Protein AF-A0A183LP21-F1 (afdb_monomer)

Mean predicted aligned error: 9.97 Å

Structure (mmCIF, N/CA/C/O backbone):
data_AF-A0A183LP21-F1
#
_entry.id   AF-A0A183LP21-F1
#
loop_
_atom_site.group_PDB
_atom_site.id
_atom_site.type_symbol
_atom_site.label_atom_id
_atom_site.label_alt_id
_atom_site.label_comp_id
_atom_site.label_asym_id
_atom_site.label_entity_id
_atom_site.label_seq_id
_atom_site.pdbx_PDB_ins_code
_atom_site.Cartn_x
_atom_site.Cartn_y
_atom_site.Cartn_z
_atom_site.occupancy
_atom_site.B_iso_or_equiv
_atom_site.auth_seq_id
_atom_site.auth_comp_id
_atom_site.auth_asym_id
_atom_site.auth_atom_id
_atom_site.pdbx_PDB_model_num
ATOM 1 N N . MET A 1 1 ? -8.302 6.637 32.335 1.00 36.12 1 MET A N 1
ATOM 2 C CA . MET A 1 1 ? -8.881 6.928 31.006 1.00 36.12 1 MET A CA 1
ATOM 3 C C . MET A 1 1 ? -7.995 6.277 29.962 1.00 36.12 1 MET A C 1
ATOM 5 O O . MET A 1 1 ? -6.857 6.691 29.790 1.00 36.12 1 MET A O 1
ATOM 9 N N . THR A 1 2 ? -8.442 5.175 29.370 1.00 46.34 2 THR A N 1
ATOM 10 C CA . THR A 1 2 ? -7.659 4.407 28.398 1.00 46.34 2 THR A CA 1
ATOM 11 C C . THR A 1 2 ? -7.587 5.167 27.077 1.00 46.34 2 THR A C 1
ATOM 13 O O . THR A 1 2 ? -8.526 5.136 26.290 1.00 46.34 2 THR A O 1
ATOM 16 N N . ASN A 1 3 ? -6.451 5.831 26.836 1.00 58.25 3 ASN A N 1
ATOM 17 C CA . ASN A 1 3 ? -6.027 6.382 25.542 1.00 58.25 3 ASN A CA 1
ATOM 18 C C . ASN A 1 3 ? -5.731 5.253 24.535 1.00 58.25 3 ASN A C 1
ATOM 20 O O . ASN A 1 3 ? -4.642 5.181 23.967 1.00 58.25 3 ASN A O 1
ATOM 24 N N . GLN A 1 4 ? -6.660 4.314 24.357 1.00 60.62 4 GLN A N 1
ATOM 25 C CA . GLN A 1 4 ? -6.556 3.323 23.298 1.00 60.62 4 GLN A CA 1
ATOM 26 C C . GLN A 1 4 ? -6.864 4.052 21.998 1.00 60.62 4 GLN A C 1
ATOM 28 O O . GLN A 1 4 ? -8.026 4.262 21.654 1.00 60.62 4 GLN A O 1
ATOM 33 N N . LEU A 1 5 ? -5.812 4.484 21.296 1.00 61.69 5 LEU A N 1
ATOM 34 C CA . LEU A 1 5 ? -5.933 4.796 19.879 1.00 61.69 5 LEU A CA 1
ATOM 35 C C . LEU A 1 5 ? -6.665 3.609 19.245 1.00 61.69 5 LEU A C 1
ATOM 37 O O . LEU A 1 5 ? -6.237 2.469 19.465 1.00 61.69 5 LEU A O 1
ATOM 41 N N . PRO A 1 6 ? -7.782 3.835 18.535 1.00 79.25 6 PRO A N 1
ATOM 42 C CA . PRO A 1 6 ? -8.516 2.740 17.925 1.00 79.25 6 PRO A CA 1
ATOM 43 C C . PRO A 1 6 ? -7.511 1.953 17.087 1.00 79.25 6 PRO A C 1
ATOM 45 O O . PRO A 1 6 ? -6.755 2.551 16.322 1.00 79.25 6 PRO A O 1
ATOM 48 N N . ALA A 1 7 ? -7.427 0.636 17.285 1.00 77.06 7 ALA A N 1
ATOM 49 C CA . ALA A 1 7 ? -6.361 -0.193 16.714 1.00 77.06 7 ALA A CA 1
ATOM 50 C C . ALA A 1 7 ? -6.183 0.030 15.196 1.00 77.06 7 ALA A C 1
ATOM 52 O O . ALA A 1 7 ? -5.071 -0.026 14.672 1.00 77.06 7 ALA A O 1
ATOM 53 N N . GLU A 1 8 ? -7.266 0.382 14.502 1.00 76.25 8 GLU A N 1
ATOM 54 C CA . GLU A 1 8 ? -7.284 0.803 13.101 1.00 76.25 8 GLU A CA 1
ATOM 55 C C . GLU A 1 8 ? -6.390 2.019 12.797 1.00 76.25 8 GLU A C 1
ATOM 57 O O . GLU A 1 8 ? -5.697 2.033 11.781 1.00 76.25 8 GLU A O 1
ATOM 62 N N . GLU A 1 9 ? -6.347 3.035 13.663 1.00 79.69 9 GLU A N 1
ATOM 63 C CA . GLU A 1 9 ? -5.487 4.207 13.484 1.00 79.69 9 GLU A CA 1
ATOM 64 C C . GLU A 1 9 ? -4.006 3.887 13.667 1.00 79.69 9 GLU A C 1
ATOM 66 O O . GLU A 1 9 ? -3.181 4.396 12.905 1.00 79.69 9 GLU A O 1
ATOM 71 N N . GLU A 1 10 ? -3.652 3.028 14.625 1.00 83.69 10 GLU A N 1
ATOM 72 C CA . GLU A 1 10 ? -2.270 2.562 14.761 1.00 83.69 10 GLU A CA 1
ATOM 73 C C . GLU A 1 10 ? -1.838 1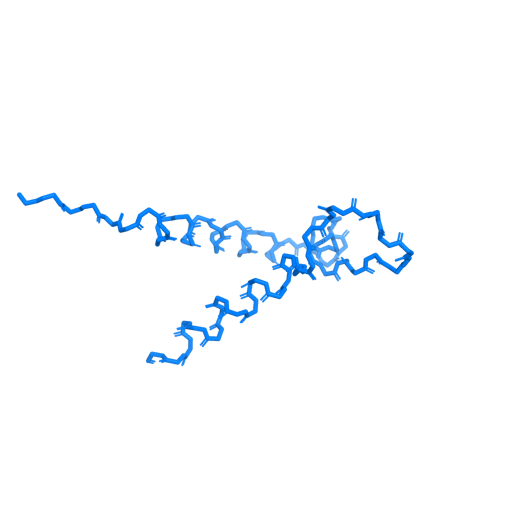.721 13.560 1.00 83.69 10 GLU A C 1
ATOM 75 O O . GLU A 1 10 ? -0.759 1.944 13.003 1.00 83.69 10 GLU A O 1
ATOM 80 N N . ILE A 1 11 ? -2.688 0.786 13.127 1.00 83.94 11 ILE A N 1
ATOM 81 C CA . ILE A 1 11 ? -2.442 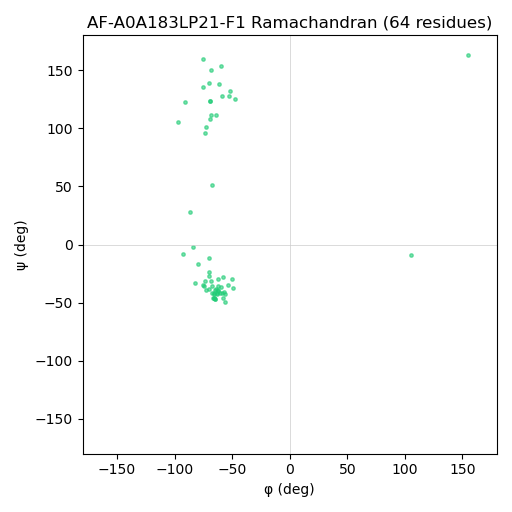-0.048 11.946 1.00 83.94 11 ILE A CA 1
ATOM 82 C C . ILE A 1 11 ? -2.273 0.838 10.707 1.00 83.94 11 ILE A C 1
ATOM 84 O O . ILE A 1 11 ? -1.341 0.633 9.925 1.00 83.94 11 ILE A O 1
ATOM 88 N N . ARG A 1 12 ? -3.102 1.878 10.558 1.00 81.38 12 ARG A N 1
ATOM 89 C CA . ARG A 1 12 ? -3.020 2.846 9.459 1.00 81.38 12 ARG A CA 1
ATOM 90 C C . ARG A 1 12 ? -1.728 3.662 9.503 1.00 81.38 12 ARG A C 1
ATOM 92 O O . ARG A 1 12 ? -1.050 3.762 8.484 1.00 81.38 12 ARG A O 1
ATOM 99 N N . LYS A 1 13 ? -1.330 4.196 10.665 1.00 83.94 13 LYS A N 1
ATOM 100 C CA . LYS A 1 13 ? -0.053 4.926 10.822 1.00 83.94 13 LYS A CA 1
ATOM 101 C C . LYS A 1 13 ? 1.152 4.042 10.490 1.00 83.94 13 LYS A C 1
ATOM 103 O O . LYS A 1 13 ? 2.068 4.486 9.800 1.00 83.94 13 LYS A O 1
ATOM 108 N N . ARG A 1 14 ? 1.144 2.781 10.933 1.00 87.38 14 ARG A N 1
ATOM 109 C CA . ARG A 1 14 ? 2.202 1.804 10.618 1.00 87.38 14 ARG A CA 1
ATOM 110 C C . ARG A 1 14 ? 2.238 1.468 9.124 1.00 87.38 14 ARG A C 1
ATOM 112 O O . ARG A 1 14 ? 3.324 1.463 8.547 1.00 87.38 14 ARG A O 1
ATOM 119 N N . ARG A 1 15 ? 1.075 1.266 8.484 1.00 83.88 15 ARG A N 1
ATOM 120 C CA . ARG A 1 15 ? 0.957 1.097 7.021 1.00 83.88 15 ARG A CA 1
ATOM 121 C C . ARG A 1 15 ? 1.558 2.293 6.277 1.00 83.88 15 ARG A C 1
ATOM 123 O O . ARG A 1 15 ? 2.403 2.088 5.413 1.00 83.88 15 ARG A O 1
ATOM 130 N N . TRP A 1 16 ? 1.207 3.524 6.651 1.00 84.31 16 TRP A N 1
ATOM 131 C CA . TRP A 1 16 ? 1.741 4.731 6.006 1.00 84.31 16 TRP A CA 1
ATOM 132 C C . TRP A 1 16 ? 3.249 4.891 6.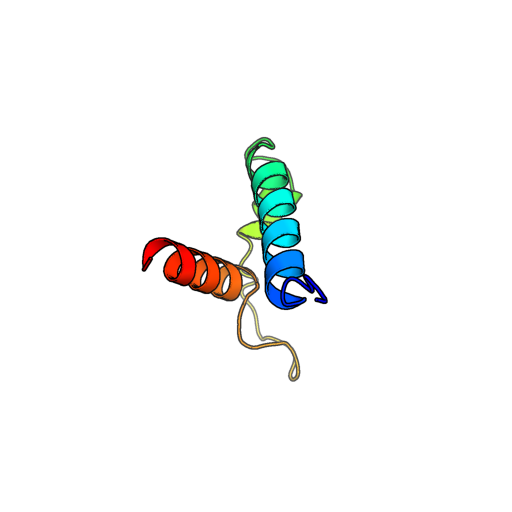170 1.00 84.31 16 TRP A C 1
ATOM 134 O O . TRP A 1 16 ? 3.933 5.185 5.196 1.00 84.31 16 TRP A O 1
ATOM 144 N N . LYS A 1 17 ? 3.791 4.622 7.362 1.00 87.25 17 LYS A N 1
ATOM 145 C CA . LYS A 1 17 ? 5.243 4.654 7.597 1.00 87.25 17 LYS A CA 1
ATOM 146 C C . LYS A 1 17 ? 5.995 3.655 6.708 1.00 87.25 17 LYS A C 1
ATOM 148 O O . LYS A 1 17 ? 7.094 3.944 6.241 1.00 87.25 17 LYS A O 1
ATOM 153 N N . TRP A 1 18 ? 5.406 2.486 6.459 1.00 86.31 18 TRP A N 1
ATOM 154 C CA . TRP A 1 18 ? 5.983 1.482 5.565 1.00 86.31 18 TRP A CA 1
ATOM 155 C C . TRP A 1 18 ? 5.895 1.886 4.084 1.00 86.31 18 TRP A C 1
ATOM 157 O O . TRP A 1 18 ? 6.855 1.685 3.336 1.00 86.31 18 TRP A O 1
ATOM 167 N N . ILE A 1 19 ? 4.781 2.500 3.672 1.00 83.88 19 ILE A N 1
ATOM 168 C CA . ILE A 1 19 ? 4.581 3.025 2.311 1.00 83.88 19 ILE A CA 1
ATOM 169 C C . ILE A 1 19 ? 5.562 4.167 2.021 1.00 83.88 19 ILE A C 1
ATOM 171 O O . ILE A 1 19 ? 6.238 4.145 0.999 1.00 83.88 19 ILE A O 1
ATOM 175 N N . ASP A 1 20 ? 5.714 5.120 2.938 1.00 86.81 20 ASP A N 1
ATOM 176 C CA . ASP A 1 20 ? 6.683 6.214 2.803 1.00 86.81 20 ASP A CA 1
ATOM 177 C C . ASP A 1 20 ? 8.116 5.676 2.637 1.00 86.81 20 ASP A C 1
ATOM 179 O O . ASP A 1 20 ? 8.838 6.040 1.705 1.00 86.81 20 ASP A O 1
ATOM 183 N N . HIS A 1 21 ? 8.498 4.696 3.463 1.00 86.50 21 HIS A N 1
ATOM 184 C CA . HIS A 1 21 ? 9.814 4.065 3.372 1.00 86.50 21 HIS A CA 1
ATOM 185 C C . HIS A 1 21 ? 10.047 3.337 2.038 1.00 86.50 21 HIS A C 1
ATOM 187 O O . HIS A 1 21 ? 11.150 3.386 1.490 1.00 86.50 21 HIS A O 1
ATOM 193 N N . THR A 1 22 ? 9.027 2.658 1.506 1.00 84.44 22 THR A N 1
ATOM 194 C CA . THR A 1 22 ? 9.116 1.953 0.216 1.00 84.44 22 THR A CA 1
ATOM 195 C C . THR A 1 22 ? 9.104 2.914 -0.971 1.00 84.44 22 THR A C 1
ATOM 197 O O . THR A 1 22 ? 9.840 2.690 -1.931 1.00 84.44 22 THR A O 1
ATOM 200 N N . LEU A 1 23 ? 8.359 4.018 -0.901 1.00 81.81 23 LEU A N 1
ATOM 201 C CA . LEU A 1 23 ? 8.355 5.062 -1.930 1.00 81.81 23 LEU A CA 1
ATOM 202 C C . LEU A 1 23 ? 9.677 5.835 -1.991 1.00 81.81 23 LEU A C 1
ATOM 204 O O . LEU A 1 23 ? 10.101 6.226 -3.079 1.00 81.81 23 LEU A O 1
ATOM 208 N N . ARG A 1 24 ? 10.371 5.985 -0.857 1.00 86.75 24 ARG A N 1
ATOM 209 C CA . ARG A 1 24 ? 11.704 6.607 -0.781 1.00 86.75 24 ARG A CA 1
ATOM 210 C C . ARG A 1 24 ? 12.817 5.759 -1.419 1.00 86.75 24 ARG A C 1
ATOM 212 O O . ARG A 1 24 ? 13.920 6.261 -1.625 1.00 86.75 24 ARG A O 1
ATOM 219 N N . LYS A 1 25 ? 12.558 4.485 -1.748 1.00 85.25 25 LYS A N 1
ATOM 220 C CA . LYS A 1 25 ? 13.475 3.635 -2.531 1.00 85.25 25 LYS A CA 1
ATOM 221 C C . LYS A 1 25 ? 13.453 4.025 -4.016 1.00 85.25 25 LYS A C 1
ATOM 223 O O . LYS A 1 25 ? 12.505 4.642 -4.502 1.00 85.25 25 LYS A O 1
ATOM 228 N N . SER A 1 26 ? 14.504 3.642 -4.745 1.00 84.69 26 SER A N 1
ATOM 229 C CA . SER A 1 26 ? 14.624 3.894 -6.186 1.00 84.69 26 SER A CA 1
ATOM 230 C C . SER A 1 26 ? 13.476 3.258 -6.982 1.00 84.69 26 SER A C 1
ATOM 232 O O . SER A 1 26 ? 12.893 2.253 -6.572 1.00 84.69 26 SER A O 1
ATOM 234 N N . SER A 1 27 ? 13.155 3.831 -8.145 1.00 74.94 27 SER A N 1
ATOM 235 C CA . SER A 1 27 ? 12.086 3.357 -9.045 1.00 74.94 27 SER A CA 1
ATOM 236 C C . SER A 1 27 ? 12.262 1.907 -9.506 1.00 74.94 27 SER A C 1
ATOM 238 O O . SER A 1 27 ? 11.277 1.217 -9.754 1.00 74.94 27 SER A O 1
ATOM 240 N N . ASN A 1 28 ? 13.507 1.433 -9.569 1.00 81.56 28 ASN A N 1
ATOM 241 C CA . ASN A 1 28 ? 13.849 0.063 -9.955 1.00 81.56 28 ASN A CA 1
ATOM 242 C C . ASN A 1 28 ? 13.754 -0.929 -8.786 1.00 81.56 28 ASN A C 1
ATOM 244 O O . ASN A 1 28 ? 13.995 -2.120 -8.961 1.00 81.56 28 ASN A O 1
ATOM 248 N N . CYS A 1 29 ? 13.431 -0.462 -7.576 1.00 85.38 29 CYS A N 1
ATOM 249 C CA . CYS A 1 29 ? 13.298 -1.335 -6.425 1.00 85.38 29 CYS A CA 1
ATOM 250 C C . CYS A 1 29 ? 12.058 -2.225 -6.587 1.00 85.38 29 CYS A C 1
ATOM 252 O O . CYS A 1 29 ? 10.935 -1.732 -6.713 1.00 85.38 29 CYS A O 1
ATOM 254 N N . ILE A 1 30 ? 12.266 -3.542 -6.534 1.00 80.19 30 ILE A N 1
ATOM 255 C CA . ILE A 1 30 ? 11.225 -4.567 -6.709 1.00 80.19 30 ILE A CA 1
ATOM 256 C C . ILE A 1 30 ? 10.045 -4.332 -5.757 1.00 80.19 30 ILE A C 1
ATOM 258 O O . ILE A 1 30 ? 8.897 -4.529 -6.137 1.00 80.19 30 ILE A O 1
ATOM 262 N N . THR A 1 31 ? 10.294 -3.846 -4.538 1.00 80.44 31 THR A N 1
ATOM 263 C CA . THR A 1 31 ? 9.236 -3.541 -3.560 1.00 80.44 31 THR A CA 1
ATOM 264 C C . THR A 1 31 ? 8.353 -2.368 -3.985 1.00 80.44 31 THR A C 1
ATOM 266 O O . THR A 1 31 ? 7.145 -2.402 -3.762 1.00 80.44 31 THR A O 1
ATOM 269 N N . ARG A 1 32 ? 8.926 -1.356 -4.644 1.00 82.06 32 ARG A N 1
ATOM 270 C CA . ARG A 1 32 ? 8.193 -0.203 -5.180 1.00 82.06 32 ARG A CA 1
ATOM 271 C C . ARG A 1 32 ? 7.428 -0.572 -6.453 1.00 82.06 32 ARG A C 1
ATOM 273 O O . ARG A 1 32 ? 6.310 -0.111 -6.640 1.00 82.06 32 ARG A O 1
ATOM 280 N N . GLN A 1 33 ? 7.976 -1.461 -7.282 1.00 81.62 33 GLN A N 1
ATOM 281 C CA . GLN A 1 33 ? 7.252 -2.030 -8.425 1.00 81.62 33 GLN A CA 1
ATOM 282 C C . GLN A 1 33 ? 6.104 -2.943 -7.981 1.00 81.62 33 GLN A C 1
ATOM 284 O O . GLN A 1 33 ? 5.005 -2.844 -8.516 1.00 81.62 33 GLN A O 1
ATOM 289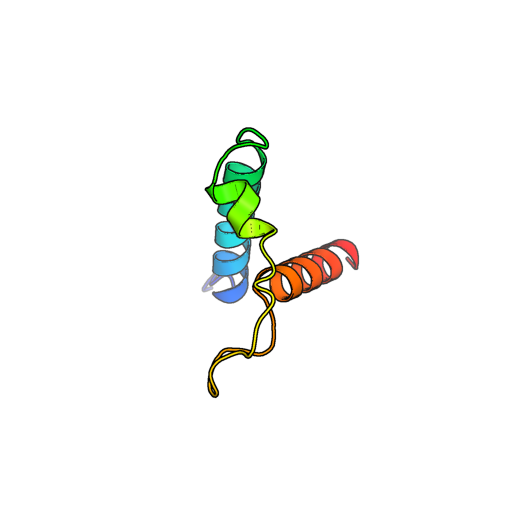 N N . ALA A 1 34 ? 6.322 -3.777 -6.960 1.00 80.81 34 ALA A N 1
ATOM 290 C CA . ALA A 1 34 ? 5.302 -4.652 -6.388 1.00 80.81 34 ALA A CA 1
ATOM 291 C C . ALA A 1 34 ? 4.126 -3.872 -5.778 1.00 80.81 34 ALA A C 1
ATOM 293 O O . ALA A 1 34 ? 2.999 -4.363 -5.795 1.00 80.81 34 ALA A O 1
ATOM 294 N N . LEU A 1 35 ? 4.372 -2.654 -5.280 1.00 78.31 35 LEU A N 1
ATOM 295 C CA . LEU A 1 35 ? 3.326 -1.752 -4.792 1.00 78.31 35 LEU A CA 1
ATOM 296 C C . LEU A 1 35 ? 2.363 -1.318 -5.913 1.00 78.31 35 LEU A C 1
ATOM 298 O O . LEU A 1 35 ? 1.156 -1.234 -5.690 1.00 78.31 35 LEU A O 1
ATOM 302 N N . THR A 1 36 ? 2.891 -1.087 -7.116 1.00 73.19 36 THR A N 1
ATOM 303 C CA . THR A 1 36 ? 2.128 -0.658 -8.303 1.00 73.19 36 THR A CA 1
ATOM 304 C C . THR A 1 36 ? 1.662 -1.842 -9.161 1.00 73.19 36 THR A C 1
ATOM 306 O O . THR A 1 36 ? 0.878 -1.672 -10.094 1.00 73.19 36 THR A O 1
ATOM 309 N N . TRP A 1 37 ? 2.121 -3.060 -8.862 1.00 78.69 37 TRP A N 1
ATOM 310 C CA . TRP A 1 37 ? 1.880 -4.228 -9.702 1.00 78.69 37 TRP A CA 1
ATOM 311 C C . TRP A 1 37 ? 0.407 -4.651 -9.691 1.00 78.69 37 TRP A C 1
ATOM 313 O O . TRP A 1 37 ? -0.111 -5.181 -8.703 1.00 78.69 37 TRP A O 1
ATOM 323 N N . ASN A 1 38 ? -0.265 -4.483 -10.832 1.00 70.12 38 ASN A N 1
ATOM 324 C CA . ASN A 1 38 ? -1.572 -5.075 -11.086 1.00 70.1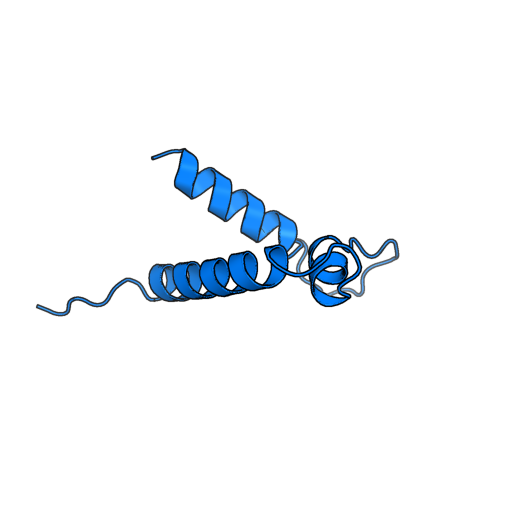2 38 ASN A CA 1
ATOM 325 C C . ASN A 1 38 ? -1.380 -6.381 -11.875 1.00 70.12 38 ASN A C 1
ATOM 327 O O . ASN A 1 38 ? -1.095 -6.319 -13.067 1.00 70.12 38 ASN A O 1
ATOM 331 N N . PRO A 1 39 ? -1.526 -7.568 -11.256 1.00 67.81 39 PRO A N 1
ATOM 332 C CA . PRO A 1 39 ? -1.379 -8.818 -11.986 1.00 67.81 39 PRO A CA 1
ATOM 333 C C . PRO A 1 39 ? -2.555 -8.983 -12.956 1.00 67.81 39 PRO A C 1
ATOM 335 O O . PRO A 1 39 ? -3.685 -9.244 -12.526 1.00 67.81 39 PRO A O 1
ATOM 338 N N . GLU A 1 40 ? -2.286 -8.827 -14.250 1.00 67.50 40 GLU A N 1
ATOM 339 C CA . GLU A 1 40 ? -3.208 -9.202 -15.320 1.00 67.50 40 GLU A CA 1
ATOM 340 C C . GLU A 1 40 ? -3.322 -10.729 -15.382 1.00 67.50 40 GLU A C 1
ATOM 342 O O . GLU A 1 40 ? -2.330 -11.450 -15.459 1.00 67.50 40 GLU A O 1
ATOM 347 N N . GLY A 1 41 ? -4.550 -11.241 -15.267 1.00 73.38 41 GLY A N 1
ATOM 348 C CA . GLY A 1 41 ? -4.828 -12.675 -15.302 1.00 73.38 41 GLY A CA 1
ATOM 349 C C . GLY A 1 41 ? -6.111 -13.072 -14.571 1.00 73.38 41 GLY A C 1
ATOM 350 O O . GLY A 1 41 ? -6.657 -12.325 -13.751 1.00 73.38 41 GLY A O 1
ATOM 351 N N . LYS A 1 42 ? -6.606 -14.285 -14.854 1.00 71.88 42 LYS A N 1
ATOM 352 C CA . LYS A 1 42 ? -7.756 -14.863 -14.142 1.00 71.88 42 LYS A CA 1
ATOM 353 C C . LYS A 1 42 ? -7.384 -15.074 -12.670 1.00 71.88 42 LYS A C 1
ATOM 355 O O . LYS A 1 42 ? -6.538 -15.900 -12.332 1.00 71.88 42 LYS A O 1
ATOM 360 N N . ARG A 1 43 ? -8.005 -14.302 -11.776 1.00 71.56 43 ARG A N 1
ATOM 361 C CA . ARG A 1 43 ? -7.784 -14.397 -10.324 1.00 71.56 43 ARG A CA 1
ATOM 362 C C . ARG A 1 43 ? -8.380 -15.699 -9.777 1.00 71.56 43 ARG A C 1
ATOM 364 O O . ARG A 1 43 ? -9.491 -16.070 -10.145 1.00 71.56 43 ARG A O 1
ATOM 371 N N . LYS A 1 44 ? -7.670 -16.368 -8.857 1.00 77.75 44 LYS A N 1
ATOM 372 C CA . LYS A 1 44 ? -8.213 -17.523 -8.120 1.00 77.75 44 LYS A CA 1
ATOM 373 C C . LYS A 1 44 ? -9.437 -17.100 -7.295 1.00 77.75 44 LYS A C 1
ATOM 375 O O . LYS A 1 44 ? -9.432 -16.036 -6.669 1.00 77.75 44 LYS A O 1
ATOM 380 N N . ARG A 1 45 ? -10.476 -17.943 -7.289 1.00 79.12 45 ARG A N 1
ATOM 381 C CA . ARG A 1 45 ? -11.694 -17.763 -6.481 1.00 79.12 45 ARG A CA 1
ATOM 382 C C . ARG A 1 45 ? -11.288 -17.714 -4.996 1.00 79.12 45 ARG A C 1
ATOM 384 O O . ARG A 1 45 ? -10.541 -18.578 -4.555 1.00 79.12 45 ARG A O 1
ATOM 391 N N . GLY A 1 46 ? -11.710 -16.680 -4.263 1.00 77.75 46 GLY A N 1
ATOM 392 C CA . GLY A 1 46 ? -11.354 -16.466 -2.847 1.00 77.75 46 GLY A CA 1
ATOM 393 C C . GLY A 1 46 ? -10.319 -15.364 -2.575 1.00 77.75 46 GLY A C 1
ATOM 394 O O . GLY A 1 46 ? -10.143 -14.971 -1.426 1.00 77.75 46 GLY A O 1
ATOM 395 N N . ARG A 1 47 ? -9.664 -14.801 -3.601 1.00 73.50 47 ARG A N 1
ATOM 396 C CA . ARG A 1 47 ? -8.764 -13.649 -3.413 1.00 73.50 47 ARG A CA 1
ATOM 397 C C . ARG A 1 47 ? -9.571 -12.351 -3.198 1.00 73.50 47 ARG A C 1
ATOM 399 O O . ARG A 1 47 ? -10.506 -12.114 -3.968 1.00 73.50 47 ARG A O 1
ATOM 406 N N . PRO A 1 48 ? -9.209 -11.489 -2.223 1.00 67.12 48 PRO A N 1
ATOM 407 C CA . PRO A 1 48 ? -9.885 -10.213 -1.989 1.00 67.12 48 PRO A CA 1
ATOM 408 C C . PRO A 1 48 ? -9.995 -9.364 -3.262 1.00 67.12 48 PRO A C 1
ATOM 410 O O . PRO A 1 48 ? -9.026 -9.192 -4.004 1.00 67.12 48 PRO A O 1
ATOM 413 N N . LYS A 1 49 ? -11.202 -8.843 -3.523 1.00 66.25 49 LYS A N 1
ATOM 414 C CA . LYS A 1 49 ? -11.546 -8.101 -4.753 1.00 66.25 49 LYS A CA 1
ATOM 415 C C . LYS A 1 49 ? -10.876 -6.723 -4.820 1.00 66.25 49 LYS A C 1
ATOM 417 O O . LYS A 1 49 ? -10.709 -6.170 -5.906 1.00 66.25 49 LYS A O 1
ATOM 422 N N . LYS A 1 50 ? -10.509 -6.165 -3.664 1.00 64.44 50 LYS A N 1
ATOM 423 C CA . LYS A 1 50 ? -9.821 -4.879 -3.540 1.00 64.44 50 LYS A CA 1
ATOM 424 C C . LYS A 1 50 ? -8.317 -5.153 -3.565 1.00 64.44 50 LYS A C 1
ATOM 426 O O . LYS A 1 50 ? -7.814 -5.950 -2.781 1.00 64.44 50 LYS A O 1
ATOM 431 N N . ALA A 1 51 ? -7.612 -4.538 -4.509 1.00 71.12 51 ALA A N 1
ATOM 432 C CA . ALA A 1 51 ? -6.155 -4.527 -4.482 1.00 71.12 51 ALA A CA 1
ATOM 433 C C . ALA A 1 51 ? -5.684 -3.672 -3.298 1.00 71.12 51 ALA A C 1
ATOM 435 O O . ALA A 1 51 ? -6.349 -2.687 -2.973 1.00 71.12 51 ALA A O 1
ATOM 436 N N . LEU A 1 52 ? -4.522 -3.997 -2.720 1.00 71.44 52 LEU A N 1
ATOM 437 C CA . LEU A 1 52 ? -3.880 -3.176 -1.683 1.00 71.44 52 LEU A CA 1
ATOM 438 C C . LEU A 1 52 ? -3.802 -1.699 -2.104 1.00 71.44 52 LEU A C 1
ATOM 440 O O . LEU A 1 52 ? -4.097 -0.825 -1.300 1.00 71.44 52 LEU A O 1
ATOM 444 N N . HIS A 1 53 ? -3.554 -1.430 -3.390 1.00 69.75 53 HIS A N 1
ATOM 445 C CA . HIS A 1 53 ? -3.592 -0.082 -3.963 1.00 69.75 53 HIS A CA 1
ATOM 446 C C . HIS A 1 53 ? -4.931 0.644 -3.748 1.00 69.75 53 HIS A C 1
ATOM 448 O O . HIS A 1 53 ? -4.947 1.813 -3.391 1.00 69.75 53 HIS A O 1
ATOM 454 N N . ARG A 1 54 ? -6.074 -0.035 -3.926 1.00 72.56 54 ARG A N 1
ATOM 455 C CA . ARG A 1 54 ? -7.405 0.578 -3.755 1.00 72.56 54 ARG A CA 1
ATOM 456 C C . ARG A 1 54 ? -7.756 0.826 -2.291 1.00 72.56 54 ARG A C 1
ATOM 458 O O . ARG A 1 54 ? -8.500 1.758 -2.011 1.00 72.56 54 ARG A O 1
ATOM 465 N N . GLU A 1 55 ? -7.267 -0.011 -1.377 1.00 76.56 55 GLU A N 1
ATOM 466 C CA . GLU A 1 55 ? -7.381 0.259 0.062 1.00 76.56 55 GLU A CA 1
ATOM 467 C C . GLU A 1 55 ? -6.545 1.482 0.444 1.00 76.56 55 GLU A C 1
ATOM 469 O O . GLU A 1 55 ? -7.059 2.387 1.088 1.00 76.56 55 GLU A O 1
ATOM 474 N N . MET A 1 56 ? -5.301 1.559 -0.038 1.00 75.19 56 MET A N 1
ATOM 475 C CA . MET A 1 56 ? -4.412 2.698 0.212 1.00 75.19 56 MET A CA 1
ATOM 476 C C . MET A 1 56 ? -4.957 4.007 -0.373 1.00 75.19 56 MET A C 1
ATOM 478 O O . MET A 1 56 ? -4.934 5.037 0.292 1.00 75.19 56 MET A O 1
ATOM 482 N N . GLU A 1 57 ? -5.491 3.976 -1.594 1.00 75.25 57 GLU A N 1
ATOM 483 C CA . GLU A 1 57 ? -6.097 5.138 -2.254 1.00 75.25 57 GLU A CA 1
ATOM 484 C C . GLU A 1 57 ? -7.357 5.620 -1.516 1.00 75.25 57 GLU A C 1
ATOM 486 O O . GLU A 1 57 ? -7.561 6.822 -1.337 1.00 75.25 57 GLU A O 1
ATOM 491 N N . ALA A 1 58 ? -8.176 4.687 -1.018 1.00 78.62 58 ALA A N 1
ATOM 492 C CA . ALA A 1 58 ? -9.322 5.011 -0.173 1.00 78.62 58 ALA A CA 1
ATOM 493 C C . ALA A 1 58 ? -8.889 5.612 1.174 1.00 78.62 58 ALA A C 1
ATOM 495 O O . ALA A 1 58 ? -9.475 6.604 1.611 1.00 78.62 58 ALA A O 1
ATOM 496 N N . ASP A 1 59 ? -7.842 5.065 1.799 1.00 75.94 59 ASP A N 1
ATOM 497 C CA . ASP A 1 59 ? -7.261 5.600 3.033 1.00 75.94 59 ASP A CA 1
ATOM 498 C C . ASP A 1 59 ? -6.700 7.015 2.822 1.00 75.94 59 ASP A C 1
ATOM 500 O O . ASP A 1 59 ? -6.896 7.88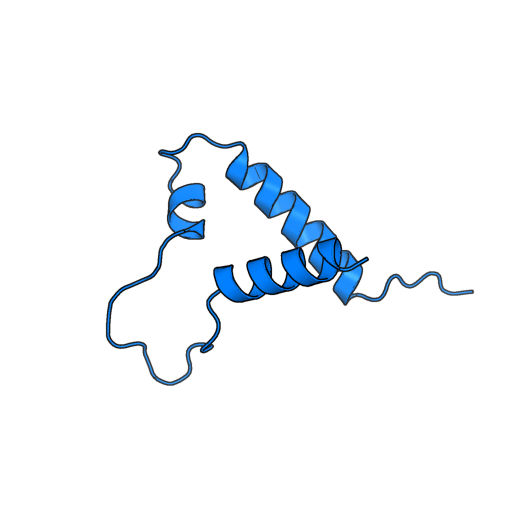6 3.671 1.00 75.94 59 ASP A O 1
ATOM 504 N N . MET A 1 60 ? -6.059 7.275 1.676 1.00 71.62 60 MET A N 1
ATOM 505 C CA . MET A 1 60 ? -5.528 8.590 1.297 1.00 71.62 60 MET A CA 1
ATOM 506 C C . MET A 1 60 ? -6.653 9.610 1.095 1.00 71.62 60 MET A C 1
ATOM 508 O O . MET A 1 60 ? -6.621 10.706 1.654 1.00 71.62 60 MET A O 1
ATOM 512 N N . LYS A 1 61 ? -7.706 9.218 0.369 1.00 79.19 61 LYS A N 1
ATOM 513 C CA . LYS A 1 61 ? -8.895 10.049 0.148 1.00 79.19 61 LYS A CA 1
ATOM 514 C C . LYS A 1 61 ? -9.632 10.364 1.454 1.00 79.19 61 LYS A C 1
ATOM 516 O O . LYS A 1 61 ? -10.129 11.471 1.625 1.00 79.19 61 LYS A O 1
ATOM 521 N N . LYS A 1 62 ? -9.658 9.423 2.403 1.00 78.06 62 LYS A N 1
ATOM 522 C CA . LYS A 1 62 ? -10.248 9.623 3.737 1.00 78.06 62 LYS A CA 1
ATOM 523 C C . LYS A 1 62 ? -9.431 10.584 4.612 1.00 78.06 62 LYS A C 1
AT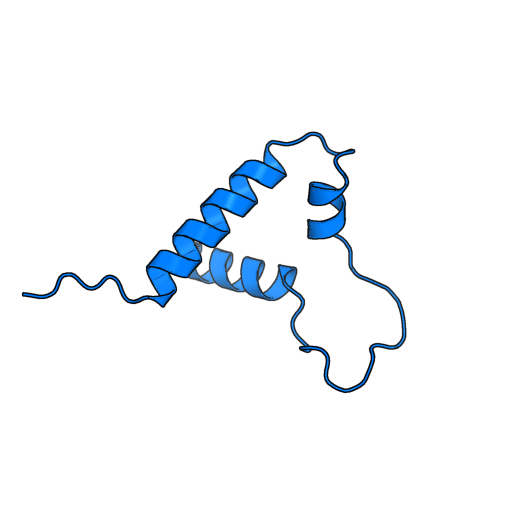OM 525 O O . LYS A 1 62 ? -10.008 11.212 5.491 1.00 78.06 62 LYS A O 1
ATOM 530 N N . MET A 1 63 ? -8.119 10.708 4.392 1.00 69.81 63 MET A N 1
ATOM 531 C CA . MET A 1 63 ? -7.275 11.682 5.102 1.00 69.81 63 MET A CA 1
ATOM 532 C C . MET A 1 63 ? -7.334 13.090 4.505 1.00 69.81 63 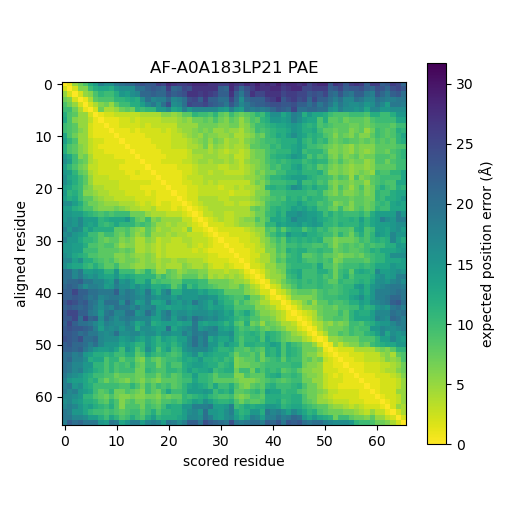MET A C 1
ATOM 534 O O . MET A 1 63 ? -7.265 14.043 5.269 1.00 69.81 63 MET A O 1
ATOM 538 N N . ASN A 1 64 ? -7.497 13.219 3.183 1.00 66.75 64 ASN A N 1
ATOM 539 C CA . ASN A 1 64 ? -7.620 14.520 2.505 1.00 66.75 64 ASN A CA 1
ATOM 540 C C . ASN A 1 64 ? -9.017 15.151 2.6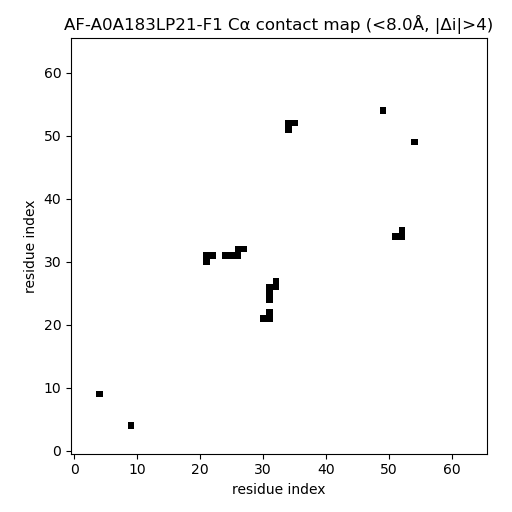02 1.00 66.75 64 ASN A C 1
ATOM 542 O O . ASN A 1 64 ? -9.160 16.339 2.346 1.00 66.75 64 ASN A O 1
ATOM 546 N N . ASN A 1 65 ? -10.043 14.377 2.961 1.00 64.31 65 ASN A N 1
ATOM 547 C CA . ASN A 1 65 ? -11.395 14.881 3.229 1.00 64.31 65 ASN A CA 1
ATOM 548 C C . ASN A 1 65 ? -11.571 15.348 4.690 1.00 64.31 65 ASN A C 1
ATOM 550 O O . ASN A 1 65 ? -12.672 15.247 5.235 1.00 64.31 65 ASN A O 1
ATOM 554 N N . LYS A 1 66 ? -10.490 15.792 5.335 1.00 52.88 66 LYS A N 1
ATOM 555 C CA . LYS A 1 66 ? -10.520 16.371 6.678 1.00 52.88 66 LYS A CA 1
ATOM 556 C C . LYS A 1 66 ? -10.234 17.861 6.621 1.00 52.88 66 LYS A C 1
ATOM 558 O O . LYS A 1 66 ? -9.336 18.239 5.842 1.00 52.88 66 LYS A O 1
#

pLDDT: mean 75.33, std 9.81, range [36.12, 87.38]

Secondary structure (DSSP, 8-state):
------HHHHHHHHHHHHHHHHHTS-TT-HHHHHHH----S-PPTTS-SS-HHHHHHHHHHHHHT-

Radius of gyration: 14.99 Å; Cα contacts (8 Å, |Δi|>4): 13; chains: 1; bounding box: 26×34×46 Å

Sequence (66 aa):
MTNQLPAEEEIRKRRWKWIDHTLRKSSNCITRQALTWNPEGKRKRGRPKKALHREMEADMKKMNNK

Solvent-accessible surface area (backbone atoms only — not comparable to full-atom values): 4260 Å² total; per-residue (Å²): 133,86,85,68,68,57,65,66,58,56,54,47,52,54,50,48,56,50,49,53,58,41,64,74,45,59,84,83,35,65,71,44,45,57,64,71,59,73,84,85,69,92,74,66,90,88,63,77,90,67,51,72,58,57,54,51,51,49,54,50,52,61,59,70,74,105

Organism: NCBI:txid48269

Foldseek 3Di:
DDPPPPVVVVVVVVVVVVVVVQVPDDPPPPSVCVLVDDDPDDDDPPPDPDDPNNVVVVVVVVVVVD